Protein AF-A0A2N8M7F8-F1 (afdb_monomer)

Foldseek 3Di:
DDDDDDDDDDDDDDPQPQPDADPVRDGDGPDADQDDPDDPPPDPDDLPPQDPLLVLLLVLQVVCQVPPWDQDPDDPRDDGPFTKDFPVSSLVSSVVSCSDPDPDPVRSVVSNVVSVVRCVVSQQKHDDPRIIGGD

Nearest PDB structures (foldseek):
  2va8-assembly2_B  TM=7.239E-01  e=1.014E+00  Saccharolobus solfataricus
  1t98-assembly1_B  TM=7.364E-01  e=1.224E+00  Escherichia coli
  2va8-assembly1_A  TM=7.806E-01  e=1.014E+00  Saccharolobus solfataricus
  8dk2-assembly1_G  TM=4.750E-01  e=5.420E-01  Pseudomonas aeruginosa PA14
  3euh-assembly1_A  TM=7.053E-01  e=5.505E+00  Escherichia coli K-12

Solvent-accessible surface area (backbone atoms only — not comparable to full-atom values): 8527 Å² total; per-residue (Å²): 134,89,81,88,88,90,86,82,92,75,82,88,76,84,81,76,75,82,61,61,71,47,102,84,74,53,77,56,76,84,82,79,62,79,87,71,90,85,73,83,75,90,62,99,64,74,82,75,77,73,50,73,34,29,49,38,39,50,52,20,40,54,49,42,33,72,78,66,33,42,66,67,78,95,44,100,86,51,70,87,87,48,52,25,32,42,53,67,57,32,50,52,40,18,57,77,69,51,37,31,98,51,90,49,67,67,54,32,51,53,32,48,51,55,17,51,55,52,30,43,77,65,57,45,36,50,52,52,92,65,34,31,33,81,93

Mean predicted aligned error: 13.4 Å

Structure (mmCIF, N/CA/C/O backbone):
data_AF-A0A2N8M7F8-F1
#
_entry.id   AF-A0A2N8M7F8-F1
#
loop_
_atom_site.group_PDB
_atom_site.id
_atom_site.type_symbol
_atom_site.label_atom_id
_atom_site.label_alt_id
_atom_site.label_comp_id
_atom_site.label_asym_id
_atom_site.label_entity_id
_atom_site.label_seq_id
_atom_site.pdbx_PDB_ins_code
_atom_site.Cartn_x
_atom_site.Cartn_y
_atom_site.Cartn_z
_atom_site.occupancy
_atom_site.B_iso_or_equiv
_atom_site.auth_seq_id
_atom_site.auth_comp_id
_atom_site.auth_asym_id
_atom_site.auth_atom_id
_atom_site.pdbx_PDB_model_num
ATOM 1 N N . MET A 1 1 ? 28.131 -30.491 34.662 1.00 38.84 1 MET A N 1
ATOM 2 C CA . MET A 1 1 ? 26.666 -30.445 34.488 1.00 38.84 1 MET A CA 1
ATOM 3 C C . MET A 1 1 ? 26.336 -29.010 34.095 1.00 38.84 1 MET A C 1
ATOM 5 O O . MET A 1 1 ? 26.805 -28.117 34.787 1.00 38.84 1 MET A O 1
ATOM 9 N N . LYS A 1 2 ? 25.719 -28.812 32.921 1.00 41.44 2 LYS A N 1
ATOM 10 C CA . LYS A 1 2 ? 25.164 -27.530 32.429 1.00 41.44 2 LYS A CA 1
ATOM 11 C C . LYS A 1 2 ? 23.958 -27.143 33.335 1.00 41.44 2 LYS A C 1
ATOM 13 O O . LYS A 1 2 ? 23.508 -28.020 34.066 1.00 41.44 2 LYS A O 1
ATOM 18 N N . ASP A 1 3 ? 23.467 -25.910 33.485 1.00 42.78 3 ASP A N 1
ATOM 19 C CA . ASP A 1 3 ? 23.133 -24.834 32.539 1.00 42.78 3 ASP A CA 1
ATOM 20 C C . ASP A 1 3 ? 23.036 -23.471 33.294 1.00 42.78 3 ASP A C 1
ATOM 22 O O . ASP A 1 3 ? 22.735 -23.456 34.488 1.00 42.78 3 ASP A O 1
ATOM 26 N N . GLY A 1 4 ? 23.298 -22.339 32.612 1.00 43.44 4 GLY A N 1
ATOM 27 C CA . GLY A 1 4 ? 22.952 -20.963 33.060 1.00 43.44 4 GLY A CA 1
ATOM 28 C C . GLY A 1 4 ? 21.486 -20.623 32.727 1.00 43.44 4 GLY A C 1
ATOM 29 O O . GLY A 1 4 ? 20.688 -21.556 32.642 1.00 43.44 4 GLY A O 1
ATOM 30 N N . PRO A 1 5 ? 21.090 -19.381 32.368 1.00 61.03 5 PRO A N 1
ATOM 31 C CA . PRO A 1 5 ? 21.651 -18.030 32.580 1.00 61.03 5 PRO A CA 1
ATOM 32 C C . PRO A 1 5 ? 20.558 -17.017 33.045 1.00 61.03 5 PRO A C 1
ATOM 34 O O . PRO A 1 5 ? 19.377 -17.311 32.904 1.00 61.03 5 PRO A O 1
ATOM 37 N N . GLN A 1 6 ? 20.895 -15.802 33.503 1.00 37.75 6 GLN A N 1
ATOM 38 C CA . GLN A 1 6 ? 20.057 -14.607 33.259 1.00 37.75 6 GLN A CA 1
ATOM 39 C C . GLN A 1 6 ? 20.790 -13.344 33.710 1.00 37.75 6 GLN A C 1
ATOM 41 O O . GLN A 1 6 ? 20.760 -13.008 34.885 1.00 37.75 6 GLN A O 1
ATOM 46 N N . ASP A 1 7 ? 21.464 -12.681 32.785 1.00 44.53 7 ASP A N 1
ATOM 47 C CA . ASP A 1 7 ? 21.488 -11.222 32.735 1.00 44.53 7 ASP A CA 1
ATOM 48 C C . ASP A 1 7 ? 22.090 -10.864 31.384 1.00 44.53 7 ASP A C 1
ATOM 50 O O . ASP A 1 7 ? 23.187 -11.324 31.077 1.00 44.53 7 ASP A O 1
ATOM 54 N N . ASP A 1 8 ? 21.323 -10.179 30.546 1.00 36.06 8 ASP A N 1
ATOM 55 C CA . ASP A 1 8 ? 21.895 -9.324 29.512 1.00 36.06 8 ASP A CA 1
ATOM 56 C C . ASP A 1 8 ? 20.760 -8.437 28.976 1.00 36.06 8 ASP A C 1
ATOM 58 O O . ASP A 1 8 ? 19.904 -8.835 28.179 1.00 36.06 8 ASP A O 1
ATOM 62 N N . GLU A 1 9 ? 20.721 -7.224 29.519 1.00 55.53 9 GLU A N 1
ATOM 63 C CA . GLU A 1 9 ? 19.876 -6.101 29.126 1.00 55.53 9 GLU A CA 1
ATOM 64 C C . GLU A 1 9 ? 20.160 -5.652 27.683 1.00 55.53 9 GLU A C 1
ATOM 66 O O . GLU A 1 9 ? 21.139 -4.945 27.471 1.00 55.53 9 GLU A O 1
ATOM 71 N N . PHE A 1 10 ? 19.332 -5.956 26.671 1.00 34.84 10 PHE A N 1
ATOM 72 C CA . PHE A 1 10 ? 19.622 -5.438 25.316 1.00 34.84 10 PHE A CA 1
ATOM 73 C C . PHE A 1 10 ? 18.438 -4.807 24.583 1.00 34.84 10 PHE A C 1
ATOM 75 O O . PHE A 1 10 ? 17.628 -5.448 23.919 1.00 34.84 10 PHE A O 1
ATOM 82 N N . ALA A 1 11 ? 18.397 -3.480 24.742 1.00 35.72 11 ALA A N 1
ATOM 83 C CA . ALA A 1 11 ? 18.514 -2.464 23.694 1.00 35.72 11 ALA A CA 1
ATOM 84 C C . ALA A 1 11 ? 17.925 -2.791 22.306 1.00 35.72 11 ALA A C 1
ATOM 86 O O . ALA A 1 11 ? 18.560 -3.400 21.446 1.00 35.72 11 ALA A O 1
ATOM 87 N N . SER A 1 12 ? 16.746 -2.228 22.043 1.00 34.97 12 SER A N 1
ATOM 88 C CA . SER A 1 12 ? 16.192 -2.020 20.706 1.00 34.97 12 SER A CA 1
ATOM 89 C C . SER A 1 12 ? 17.167 -1.203 19.847 1.00 34.97 12 SER A C 1
ATOM 91 O O . SER A 1 12 ? 17.447 -0.050 20.174 1.00 3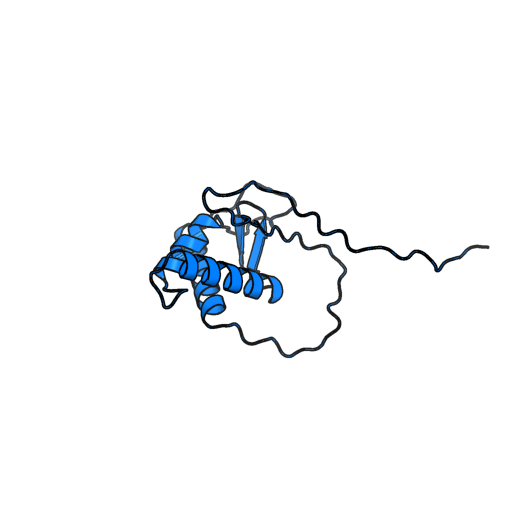4.97 12 SER A O 1
ATOM 93 N N . ARG A 1 13 ? 17.640 -1.732 18.713 1.00 38.06 13 ARG A N 1
ATOM 94 C CA . ARG A 1 13 ? 18.301 -0.912 17.685 1.00 38.06 13 ARG A CA 1
ATOM 95 C C . ARG A 1 13 ? 17.391 -0.804 16.469 1.00 38.06 13 ARG A C 1
ATOM 97 O O . ARG A 1 13 ? 17.342 -1.693 15.628 1.00 38.06 13 ARG A O 1
ATOM 104 N N . LEU A 1 14 ? 16.656 0.306 16.409 1.00 34.28 14 LEU A N 1
ATOM 105 C CA . LEU A 1 14 ? 16.096 0.820 15.162 1.00 34.28 14 LEU A CA 1
ATOM 106 C C . LEU A 1 14 ? 17.285 1.167 14.260 1.00 34.28 14 LEU A C 1
ATOM 108 O O . LEU A 1 14 ? 17.986 2.143 14.529 1.00 34.28 14 LEU A O 1
ATOM 112 N N . GLU A 1 15 ? 17.536 0.390 13.213 1.00 31.94 15 GLU A N 1
AT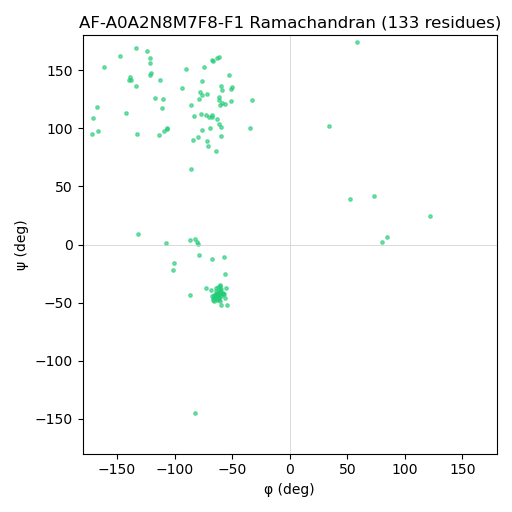OM 113 C CA . GLU A 1 15 ? 18.441 0.841 12.161 1.00 31.94 15 GLU A CA 1
ATOM 114 C C . GLU A 1 15 ? 17.639 1.711 11.195 1.00 31.94 15 GLU A C 1
ATOM 116 O O . GLU A 1 15 ? 16.981 1.247 10.267 1.00 31.94 15 GLU A O 1
ATOM 121 N N . VAL A 1 16 ? 17.618 3.007 11.507 1.00 37.31 16 VAL A N 1
ATOM 122 C CA . VAL A 1 16 ? 17.143 4.042 10.595 1.00 37.31 16 VAL A CA 1
ATOM 123 C C . VAL A 1 16 ? 18.172 4.126 9.473 1.00 37.31 16 VAL A C 1
ATOM 125 O O . VAL A 1 16 ? 19.231 4.720 9.652 1.00 37.31 16 VAL A O 1
ATOM 128 N N . VAL A 1 17 ? 17.887 3.515 8.325 1.00 36.25 17 VAL A N 1
ATOM 129 C CA . VAL A 1 17 ? 18.645 3.807 7.105 1.00 36.25 17 VAL A CA 1
ATOM 130 C C . VAL A 1 17 ? 18.264 5.222 6.676 1.00 36.25 17 VAL A C 1
ATOM 132 O O . VAL A 1 17 ? 17.124 5.488 6.293 1.00 36.25 17 VAL A O 1
ATOM 135 N N . GLU A 1 18 ? 19.208 6.152 6.812 1.00 32.97 18 GLU A N 1
ATOM 136 C CA . GLU A 1 18 ? 19.061 7.547 6.397 1.00 32.97 18 GLU A CA 1
ATOM 137 C C . GLU A 1 18 ? 19.094 7.642 4.864 1.00 32.97 18 GLU A C 1
ATOM 139 O O . GLU A 1 18 ? 20.145 7.808 4.250 1.00 32.97 18 GLU A O 1
ATOM 144 N N . ILE A 1 19 ? 17.925 7.529 4.228 1.00 37.34 19 ILE A N 1
ATOM 145 C CA . ILE A 1 19 ? 17.750 7.727 2.782 1.00 37.34 19 ILE A CA 1
ATOM 146 C C . ILE A 1 19 ? 17.536 9.218 2.507 1.00 37.34 19 ILE A C 1
ATOM 148 O O . ILE A 1 19 ? 16.465 9.633 2.082 1.00 37.34 19 ILE A O 1
ATOM 152 N N . GLY A 1 20 ? 18.565 10.020 2.783 1.00 36.84 20 GLY A N 1
ATOM 153 C CA . GLY A 1 20 ? 18.660 11.413 2.343 1.00 36.84 20 GLY A CA 1
ATOM 154 C C . GLY A 1 20 ? 17.533 12.358 2.785 1.00 36.84 20 GLY A C 1
ATOM 155 O O . GLY A 1 20 ? 16.554 11.996 3.434 1.00 36.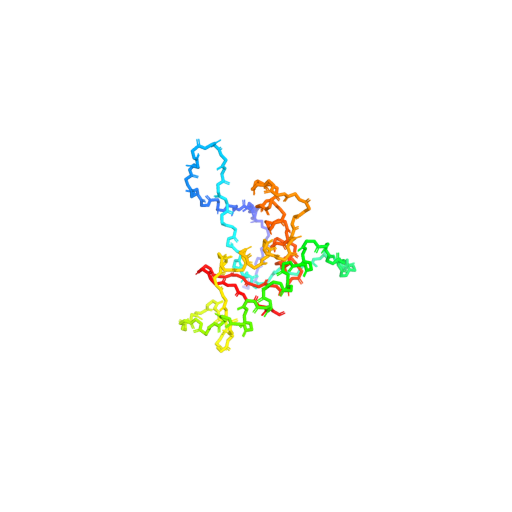84 20 GLY A O 1
ATOM 156 N N . ILE A 1 21 ? 17.729 13.629 2.460 1.00 35.12 21 ILE A N 1
ATOM 157 C CA . ILE A 1 21 ? 16.835 14.735 2.796 1.00 35.12 21 ILE A CA 1
ATOM 158 C C . ILE A 1 21 ? 16.209 15.185 1.473 1.00 35.12 21 ILE A C 1
ATOM 160 O O . ILE A 1 21 ? 16.936 15.435 0.512 1.00 35.12 21 ILE A O 1
ATOM 164 N N . ASP A 1 22 ? 14.879 15.221 1.409 1.00 41.75 22 ASP A N 1
ATOM 165 C CA . ASP A 1 22 ? 14.153 15.890 0.324 1.00 41.75 22 ASP A CA 1
ATOM 166 C C . ASP A 1 22 ? 14.364 17.413 0.410 1.00 41.75 22 ASP A C 1
ATOM 168 O O . ASP A 1 22 ? 14.678 17.933 1.478 1.00 41.75 22 ASP A O 1
ATOM 172 N N . ASP A 1 23 ? 14.166 18.135 -0.692 1.00 37.53 23 ASP A N 1
ATOM 173 C CA . ASP A 1 23 ? 14.400 19.585 -0.844 1.00 37.53 23 ASP A CA 1
ATOM 174 C C . ASP A 1 23 ? 13.613 20.459 0.168 1.00 37.53 23 ASP A C 1
ATOM 176 O O . ASP A 1 23 ? 13.902 21.639 0.341 1.00 37.53 23 ASP A O 1
ATOM 180 N N . ASP A 1 24 ? 12.662 19.863 0.898 1.00 38.50 24 ASP A N 1
ATOM 181 C CA . ASP A 1 24 ? 11.807 20.495 1.911 1.00 38.50 24 ASP A CA 1
ATOM 182 C C . ASP A 1 24 ? 12.158 20.109 3.375 1.00 38.50 24 ASP A C 1
ATOM 184 O O . ASP A 1 24 ? 11.518 20.576 4.314 1.00 38.50 24 ASP A O 1
ATOM 188 N N . GLY A 1 25 ? 13.191 19.286 3.614 1.00 38.59 25 GLY A N 1
ATOM 189 C CA . GLY A 1 25 ? 13.679 18.965 4.969 1.00 38.59 25 GLY A CA 1
ATOM 190 C C . GLY A 1 25 ? 12.948 17.834 5.713 1.00 38.59 25 GLY A C 1
ATOM 191 O O . GLY A 1 25 ? 13.258 17.571 6.878 1.00 38.59 25 GLY A O 1
ATOM 192 N N . ASP A 1 26 ? 12.020 17.128 5.060 1.00 39.28 26 ASP A N 1
ATOM 193 C CA . ASP A 1 26 ? 11.290 15.988 5.629 1.00 39.28 26 ASP A CA 1
ATOM 194 C C . ASP A 1 26 ? 11.968 14.637 5.310 1.00 39.28 26 ASP A C 1
ATOM 196 O O . ASP A 1 26 ? 12.373 14.353 4.181 1.00 39.28 26 ASP A O 1
ATOM 200 N N . LYS A 1 27 ? 12.095 13.770 6.326 1.00 39.88 27 LYS A N 1
ATOM 201 C CA . LYS A 1 27 ? 12.770 12.463 6.212 1.00 39.88 27 LYS A CA 1
ATOM 202 C C . LYS A 1 27 ? 11.914 11.471 5.418 1.00 39.88 27 LYS A C 1
ATOM 204 O O . LYS A 1 27 ? 10.900 10.973 5.923 1.00 39.88 27 LYS A O 1
ATOM 209 N N . ILE A 1 28 ? 12.358 11.101 4.217 1.00 37.41 28 ILE A N 1
ATOM 210 C CA . ILE A 1 28 ? 11.784 9.982 3.461 1.00 37.41 28 ILE A CA 1
ATOM 211 C C . ILE A 1 28 ? 12.104 8.686 4.222 1.00 37.41 28 ILE A C 1
ATOM 213 O O . ILE A 1 28 ? 13.248 8.253 4.298 1.00 37.41 28 ILE A O 1
ATOM 217 N N . THR A 1 29 ? 11.089 8.058 4.817 1.00 40.19 29 THR A N 1
ATOM 218 C CA . THR A 1 29 ? 11.223 6.764 5.505 1.00 40.19 29 THR A CA 1
ATOM 219 C C . THR A 1 29 ? 10.586 5.670 4.651 1.00 40.19 29 THR A C 1
ATOM 221 O O . THR A 1 29 ? 9.366 5.511 4.645 1.00 40.19 29 THR A O 1
ATOM 224 N N . SER A 1 30 ? 11.411 4.923 3.907 1.00 40.00 30 SER A N 1
ATOM 225 C CA . SER A 1 30 ? 11.006 3.635 3.327 1.00 40.00 30 SER A CA 1
ATOM 226 C C . SER A 1 30 ? 11.017 2.605 4.459 1.00 40.00 30 SER A C 1
ATOM 228 O O . SER A 1 30 ? 12.073 2.159 4.902 1.00 40.00 30 SER A O 1
ATOM 230 N N . CYS A 1 31 ? 9.853 2.302 5.035 1.00 38.69 31 CYS A N 1
ATOM 231 C CA . CYS A 1 31 ? 9.748 1.277 6.071 1.00 38.69 31 CYS A CA 1
ATOM 232 C C . CYS A 1 31 ? 9.729 -0.107 5.416 1.00 38.69 31 CYS A C 1
ATOM 234 O O . CYS A 1 31 ? 8.668 -0.619 5.058 1.00 38.69 31 CYS A O 1
ATOM 236 N N . VAL A 1 32 ? 10.907 -0.715 5.280 1.00 37.56 32 VAL A N 1
ATOM 237 C CA . VAL A 1 32 ? 11.049 -2.146 4.993 1.00 37.56 32 VAL A CA 1
ATOM 238 C C . VAL A 1 32 ? 10.788 -2.908 6.284 1.00 37.56 32 VAL A C 1
ATOM 240 O O . VAL A 1 32 ? 11.558 -2.809 7.236 1.00 37.56 32 VAL A O 1
ATOM 243 N N . ILE A 1 33 ? 9.695 -3.662 6.338 1.00 41.81 33 ILE A N 1
ATOM 244 C CA . ILE A 1 33 ? 9.426 -4.574 7.452 1.00 41.81 33 ILE A CA 1
ATOM 245 C C . ILE A 1 33 ? 9.660 -5.987 6.936 1.00 41.81 33 ILE A C 1
ATOM 247 O O . ILE A 1 33 ? 8.816 -6.569 6.258 1.00 41.81 33 ILE A O 1
ATOM 251 N N . VAL A 1 34 ? 10.833 -6.526 7.260 1.00 35.62 34 VAL A N 1
ATOM 252 C CA . VAL A 1 34 ? 11.141 -7.948 7.098 1.00 35.62 34 VAL A CA 1
ATOM 253 C C . VAL A 1 34 ? 10.498 -8.687 8.273 1.00 35.62 34 VAL A C 1
ATOM 255 O O . VAL A 1 34 ? 10.762 -8.319 9.420 1.00 35.62 34 VAL A O 1
ATOM 258 N N . PRO A 1 35 ? 9.650 -9.703 8.051 1.00 32.12 35 PRO A N 1
ATOM 259 C CA . PRO A 1 35 ? 9.131 -10.501 9.151 1.00 32.12 35 PRO A CA 1
ATOM 260 C C . PRO A 1 35 ? 10.278 -11.309 9.777 1.00 32.12 35 PRO A C 1
ATOM 262 O O . PRO A 1 35 ? 10.803 -12.225 9.149 1.00 32.12 35 PRO A O 1
ATOM 265 N N . VAL A 1 36 ? 10.670 -10.974 11.011 1.00 32.06 36 VAL A N 1
ATOM 266 C CA . VAL A 1 36 ? 11.457 -11.875 11.863 1.00 32.06 36 VAL A CA 1
ATOM 267 C C . VAL A 1 36 ? 10.490 -12.797 12.601 1.00 32.06 36 VAL A C 1
ATOM 269 O O . VAL A 1 36 ? 9.575 -12.347 13.296 1.00 32.06 36 VAL A O 1
ATOM 272 N N . ASP A 1 37 ? 10.652 -14.096 12.372 1.00 38.59 37 ASP A N 1
ATOM 273 C CA . ASP A 1 37 ? 9.911 -15.152 13.053 1.00 38.59 37 ASP A CA 1
ATOM 274 C C . ASP A 1 37 ? 10.212 -15.076 14.561 1.00 38.59 37 ASP A C 1
ATOM 276 O O . ASP A 1 37 ? 11.378 -15.063 14.956 1.00 38.59 37 ASP A O 1
ATOM 280 N N . GLY A 1 38 ? 9.173 -14.964 15.398 1.00 39.41 38 GLY A N 1
ATOM 281 C CA . GLY A 1 38 ? 9.328 -15.096 16.854 1.00 39.41 38 GLY A CA 1
ATOM 282 C C . GLY A 1 38 ? 8.892 -13.930 17.750 1.00 39.41 38 GLY A C 1
ATOM 283 O O . GLY A 1 38 ? 9.369 -13.842 18.876 1.00 39.41 38 GLY A O 1
ATOM 284 N N . LEU A 1 39 ? 7.964 -13.064 17.328 1.00 35.78 39 LEU A N 1
ATOM 285 C CA . LEU A 1 39 ? 7.245 -12.178 18.259 1.00 35.78 39 LEU A CA 1
ATOM 286 C C . LEU A 1 39 ? 5.764 -12.561 18.314 1.00 35.78 39 LEU A C 1
ATOM 288 O O . LEU A 1 39 ? 4.941 -12.104 17.516 1.00 35.78 39 LEU A O 1
ATOM 292 N N . GLU A 1 40 ? 5.419 -13.401 19.292 1.00 39.00 40 GLU A N 1
ATOM 293 C CA . GLU A 1 40 ? 4.052 -13.486 19.794 1.00 39.00 40 GLU A CA 1
ATOM 294 C C . GLU A 1 40 ? 3.665 -12.105 20.327 1.00 39.00 40 GLU A C 1
ATOM 296 O O . GLU A 1 40 ? 4.065 -11.686 21.414 1.00 39.00 40 GLU A O 1
ATOM 301 N N . ALA A 1 41 ? 2.893 -11.372 19.524 1.00 42.72 41 ALA A N 1
ATOM 302 C CA . ALA A 1 41 ? 2.219 -10.167 19.960 1.00 42.72 41 ALA A CA 1
ATOM 303 C C . ALA A 1 41 ? 1.273 -10.545 21.109 1.00 42.72 41 ALA A C 1
ATOM 305 O O . ALA A 1 41 ? 0.139 -10.980 20.896 1.00 42.72 41 ALA A O 1
ATOM 306 N N . SER A 1 42 ? 1.763 -10.414 22.341 1.00 46.50 42 SER A N 1
ATOM 307 C CA . SER A 1 42 ? 0.970 -10.589 23.548 1.00 46.50 42 SER A CA 1
ATOM 308 C C . SER A 1 42 ? 0.013 -9.416 23.677 1.00 46.50 42 SER A C 1
ATOM 310 O O . SER A 1 42 ? 0.300 -8.395 24.306 1.00 46.50 42 SER A O 1
ATOM 312 N N . ARG A 1 43 ? -1.125 -9.564 23.001 1.00 40.09 43 ARG A N 1
ATOM 313 C CA . ARG A 1 43 ? -2.387 -8.912 23.314 1.00 40.09 43 ARG A CA 1
ATOM 314 C C . ARG A 1 43 ? -3.483 -9.520 22.438 1.00 40.09 43 ARG A C 1
ATOM 316 O O . ARG A 1 43 ? -3.525 -9.325 21.226 1.00 40.09 43 ARG A O 1
ATOM 323 N N . LYS A 1 44 ? -4.375 -10.304 23.054 1.00 44.75 44 LYS A N 1
ATOM 324 C CA . LYS A 1 44 ? -5.671 -10.671 22.463 1.00 44.75 44 LYS A CA 1
ATOM 325 C C . LYS A 1 44 ? -6.496 -9.391 22.296 1.00 44.75 44 LYS A C 1
ATOM 327 O O . LYS A 1 44 ? -7.368 -9.113 23.111 1.00 44.75 44 LYS A O 1
ATOM 332 N N . ASP A 1 45 ? -6.239 -8.621 21.251 1.00 39.81 45 ASP A N 1
ATOM 333 C CA . ASP A 1 45 ? -7.034 -7.447 20.916 1.00 39.81 45 ASP A CA 1
ATOM 334 C C . ASP A 1 45 ? -7.812 -7.739 19.637 1.00 39.81 45 ASP A C 1
ATOM 336 O O . ASP A 1 45 ? -7.246 -8.057 18.592 1.00 39.81 45 ASP A O 1
ATOM 340 N N . LYS A 1 46 ? -9.145 -7.717 19.763 1.00 42.25 46 LYS A N 1
ATOM 341 C CA . LYS A 1 46 ? -10.137 -7.892 18.691 1.00 42.25 46 LYS A CA 1
ATOM 342 C C . LYS A 1 46 ? -9.596 -7.329 17.381 1.00 42.25 46 LYS A C 1
ATOM 344 O O . LYS A 1 46 ? -9.266 -6.149 17.373 1.00 42.25 46 LYS A O 1
ATOM 349 N N . ALA A 1 47 ? -9.552 -8.141 16.318 1.00 50.84 47 ALA A N 1
ATOM 350 C CA . ALA A 1 47 ? -9.113 -7.743 14.978 1.00 50.84 47 ALA A CA 1
ATOM 351 C C . ALA A 1 47 ? -9.510 -6.288 14.695 1.00 50.84 47 ALA A C 1
ATOM 353 O O . ALA A 1 47 ? -10.688 -5.996 14.457 1.00 50.84 47 ALA A O 1
ATOM 354 N N . ALA A 1 48 ? -8.548 -5.371 14.844 1.00 56.56 48 ALA A N 1
ATOM 355 C CA . ALA A 1 48 ? -8.836 -3.951 14.798 1.00 56.56 48 ALA A CA 1
ATOM 356 C C . ALA A 1 48 ? -9.422 -3.668 13.417 1.00 56.56 48 ALA A C 1
ATOM 358 O O . ALA A 1 48 ? -8.833 -3.998 12.385 1.00 56.56 48 ALA A O 1
ATOM 359 N N . ARG A 1 49 ? -10.651 -3.153 13.393 1.00 75.94 49 ARG A N 1
ATOM 360 C CA . ARG A 1 49 ? -11.384 -2.941 12.148 1.00 75.94 49 ARG A CA 1
ATOM 361 C C . ARG A 1 49 ? -10.560 -1.998 11.274 1.00 75.94 49 ARG A C 1
ATOM 363 O O . ARG A 1 49 ? -10.276 -0.880 11.692 1.00 75.94 49 ARG A O 1
ATOM 370 N N . LEU A 1 50 ? -10.199 -2.452 10.070 1.00 84.38 50 LEU A N 1
ATOM 371 C CA . LEU A 1 50 ? -9.412 -1.654 9.127 1.00 84.38 50 LEU A CA 1
ATOM 372 C C . LEU A 1 50 ? -10.033 -0.263 8.950 1.00 84.38 50 LEU A C 1
ATOM 374 O O . LEU A 1 50 ? -11.255 -0.133 8.780 1.00 84.38 50 LEU A O 1
ATOM 378 N N . THR A 1 51 ? -9.183 0.764 8.968 1.00 89.12 51 THR A N 1
ATOM 379 C CA . THR A 1 51 ? -9.587 2.147 8.691 1.00 89.12 51 THR A CA 1
ATOM 380 C C . THR A 1 51 ? -10.135 2.267 7.267 1.00 89.12 51 THR A C 1
ATOM 382 O O . THR A 1 51 ? -9.885 1.412 6.414 1.00 89.12 51 THR A O 1
ATOM 385 N N . LYS A 1 52 ? -10.885 3.337 6.970 1.00 90.38 52 LYS A N 1
ATOM 386 C CA . LYS A 1 52 ? -11.381 3.582 5.604 1.00 90.38 52 LYS A CA 1
ATOM 387 C C . LYS A 1 52 ? -10.225 3.627 4.593 1.00 90.38 52 LYS A C 1
ATOM 389 O O . LYS A 1 52 ? -10.303 2.954 3.573 1.00 90.38 52 LYS A O 1
ATOM 394 N N . GLY A 1 53 ? -9.145 4.342 4.919 1.00 91.38 53 GLY A N 1
ATOM 395 C CA . GLY A 1 53 ? -7.945 4.419 4.080 1.00 91.38 53 GLY A CA 1
ATOM 396 C C . GLY A 1 53 ? -7.268 3.061 3.880 1.00 91.38 53 GLY A C 1
ATOM 397 O O . GLY A 1 53 ? -6.935 2.717 2.754 1.00 91.38 53 GLY A O 1
ATOM 398 N N . ALA A 1 54 ? -7.153 2.241 4.933 1.00 91.50 54 ALA A N 1
ATOM 399 C CA . ALA A 1 54 ? -6.592 0.889 4.828 1.00 91.50 54 ALA A CA 1
ATOM 400 C C . ALA A 1 54 ? -7.438 -0.036 3.942 1.00 91.50 54 ALA A C 1
ATOM 402 O O . ALA A 1 54 ? -6.894 -0.825 3.178 1.00 91.50 54 ALA A O 1
ATOM 403 N N . LYS A 1 55 ? -8.770 0.076 3.994 1.00 94.31 55 LYS A N 1
ATOM 404 C CA . LYS A 1 55 ? -9.654 -0.681 3.095 1.00 94.31 55 LYS A CA 1
ATOM 405 C C . LYS A 1 55 ? -9.476 -0.276 1.634 1.00 94.31 55 LYS A C 1
ATOM 407 O O . LYS A 1 55 ? -9.413 -1.155 0.785 1.00 94.31 55 LYS A O 1
ATOM 412 N N . ILE A 1 56 ? -9.380 1.028 1.365 1.00 94.81 56 ILE A N 1
ATOM 413 C CA . ILE A 1 56 ? -9.138 1.553 0.013 1.00 94.81 56 ILE A CA 1
ATOM 414 C C . ILE A 1 56 ? -7.773 1.082 -0.490 1.00 94.81 56 ILE A C 1
ATOM 416 O O . ILE A 1 56 ? -7.682 0.539 -1.581 1.00 94.81 56 ILE A O 1
ATOM 420 N N . ALA A 1 57 ? -6.724 1.203 0.326 1.00 94.69 57 ALA A N 1
ATOM 421 C CA . ALA A 1 57 ? -5.396 0.720 -0.034 1.00 94.69 57 ALA A CA 1
ATOM 422 C C . ALA A 1 57 ? -5.392 -0.788 -0.331 1.00 94.69 57 ALA A C 1
ATOM 424 O O . ALA A 1 57 ? -4.785 -1.214 -1.306 1.00 94.69 57 ALA A O 1
ATOM 425 N N . LEU A 1 58 ? -6.091 -1.603 0.463 1.00 94.62 58 LEU A N 1
ATOM 426 C CA . LEU A 1 58 ? -6.165 -3.043 0.217 1.00 94.62 58 LEU A CA 1
ATOM 427 C C . LEU A 1 58 ? -6.875 -3.365 -1.104 1.00 94.62 58 LEU A C 1
ATOM 429 O O . LEU A 1 58 ? -6.375 -4.188 -1.866 1.00 94.62 58 LEU A O 1
ATOM 433 N N . ALA A 1 59 ? -8.000 -2.702 -1.386 1.00 96.25 59 ALA A N 1
ATOM 434 C CA . ALA A 1 59 ? -8.720 -2.859 -2.648 1.00 96.25 59 ALA A CA 1
ATOM 435 C C . ALA A 1 59 ? -7.859 -2.420 -3.846 1.00 96.25 59 ALA A C 1
ATOM 437 O O . ALA A 1 59 ? -7.769 -3.139 -4.837 1.00 96.25 59 ALA A O 1
ATOM 438 N N . ALA A 1 60 ? -7.151 -1.296 -3.714 1.00 96.31 60 ALA A N 1
ATOM 439 C CA . ALA A 1 60 ? -6.198 -0.807 -4.704 1.00 96.31 60 ALA A CA 1
ATOM 440 C C . ALA A 1 60 ? -5.058 -1.793 -4.977 1.00 96.31 60 ALA A C 1
ATOM 442 O O . ALA A 1 60 ? -4.651 -1.949 -6.124 1.00 96.31 60 ALA A O 1
ATOM 443 N N . LEU A 1 61 ? -4.556 -2.491 -3.952 1.00 94.94 61 LEU A N 1
ATOM 444 C CA . LEU A 1 61 ? -3.532 -3.519 -4.146 1.00 94.94 61 LEU A CA 1
ATOM 445 C C . LEU A 1 61 ? -4.078 -4.709 -4.937 1.00 94.94 61 LEU A C 1
ATOM 447 O O . LEU A 1 61 ? -3.432 -5.181 -5.867 1.00 94.94 61 LEU A O 1
ATOM 451 N N . GLN A 1 62 ? -5.268 -5.184 -4.566 1.00 95.69 62 GLN A N 1
ATOM 452 C CA . GLN A 1 62 ? -5.913 -6.323 -5.218 1.00 95.69 62 GLN A CA 1
ATOM 453 C C . GLN A 1 62 ? -6.196 -6.035 -6.694 1.00 95.69 62 GLN A C 1
ATOM 455 O O . GLN A 1 62 ? -5.953 -6.892 -7.541 1.00 95.69 62 GLN A O 1
ATOM 460 N N . GLU A 1 63 ? -6.660 -4.825 -7.001 1.00 95.75 63 GLU A N 1
ATOM 461 C CA . GLU A 1 63 ? -6.878 -4.368 -8.372 1.00 95.75 63 GLU A CA 1
ATOM 462 C C . GLU A 1 63 ? -5.556 -4.262 -9.141 1.00 95.75 63 GLU A C 1
ATOM 464 O O . GLU A 1 63 ? -5.420 -4.860 -10.206 1.00 95.75 63 GLU A O 1
ATOM 469 N N . ALA A 1 64 ? -4.537 -3.618 -8.561 1.00 94.56 64 ALA A N 1
ATOM 470 C CA . ALA A 1 64 ? -3.222 -3.497 -9.185 1.00 94.56 64 ALA A CA 1
ATOM 471 C C . ALA A 1 64 ? -2.592 -4.868 -9.493 1.00 94.56 64 ALA A C 1
ATOM 473 O O . ALA A 1 64 ? -2.017 -5.056 -10.564 1.00 94.56 64 ALA A O 1
ATOM 474 N N . ILE A 1 65 ? -2.710 -5.839 -8.581 1.00 94.38 65 ILE A N 1
ATOM 475 C CA . ILE A 1 65 ? -2.241 -7.216 -8.797 1.00 94.38 65 ILE A CA 1
ATOM 476 C C . ILE A 1 65 ? -3.078 -7.931 -9.861 1.00 94.38 65 ILE A C 1
ATOM 478 O O . ILE A 1 65 ? -2.531 -8.691 -10.662 1.00 94.38 65 ILE A O 1
ATOM 482 N N . GLY A 1 66 ? -4.392 -7.706 -9.876 1.00 93.50 66 GLY A N 1
ATOM 483 C CA . GLY A 1 66 ? -5.295 -8.276 -10.872 1.00 93.50 66 GLY A CA 1
ATOM 484 C C . GLY A 1 66 ? -4.976 -7.810 -12.292 1.00 93.50 66 GLY A C 1
ATOM 485 O O . GLY A 1 66 ? -4.943 -8.634 -13.203 1.00 93.50 66 GLY A O 1
ATOM 486 N N . GLU A 1 67 ? -4.702 -6.518 -12.470 1.00 93.44 67 GLU A N 1
ATOM 487 C CA . GLU A 1 67 ? -4.456 -5.917 -13.786 1.00 93.44 67 GLU A CA 1
ATOM 488 C C . GLU A 1 67 ? -2.999 -6.014 -14.244 1.00 93.44 67 GLU A C 1
ATOM 490 O O . GLU A 1 67 ? -2.722 -6.291 -15.408 1.00 93.44 67 GLU A O 1
ATOM 495 N N . CYS A 1 68 ? -2.059 -5.754 -13.336 1.00 90.25 68 CYS A N 1
ATOM 496 C CA . CYS A 1 68 ? -0.652 -5.509 -13.652 1.00 90.25 68 CYS A CA 1
ATOM 497 C C . CYS A 1 68 ? 0.316 -6.329 -12.784 1.00 90.25 68 CYS A C 1
ATOM 499 O O . CYS A 1 68 ? 1.519 -6.046 -12.790 1.00 90.25 68 CYS A O 1
ATOM 501 N N . GLY A 1 69 ? -0.196 -7.278 -11.996 1.00 88.94 69 GLY A N 1
ATOM 502 C CA . GLY A 1 69 ? 0.604 -8.109 -11.105 1.00 88.94 69 GLY A CA 1
ATOM 503 C C . GLY A 1 69 ? 1.436 -9.123 -11.871 1.00 88.94 69 GLY A C 1
ATOM 504 O O . GLY A 1 69 ? 0.908 -9.885 -12.682 1.00 88.94 69 GLY A O 1
ATOM 505 N N . ASP A 1 70 ? 2.724 -9.162 -11.553 1.00 87.88 70 ASP A N 1
ATOM 506 C CA . ASP A 1 70 ? 3.688 -10.080 -12.148 1.00 87.88 70 ASP A CA 1
ATOM 507 C C . ASP A 1 70 ? 4.328 -10.945 -11.059 1.00 87.88 70 ASP A C 1
ATOM 509 O O . ASP A 1 70 ? 4.315 -10.578 -9.881 1.00 87.88 70 ASP A O 1
ATOM 513 N N . ILE A 1 71 ? 4.843 -12.118 -11.428 1.00 87.75 71 ILE A N 1
ATOM 514 C CA . ILE A 1 71 ? 5.576 -12.960 -10.482 1.00 87.75 71 ILE A CA 1
ATOM 515 C C . ILE A 1 71 ? 7.010 -12.427 -10.459 1.00 87.75 71 ILE A C 1
ATOM 517 O O . ILE A 1 71 ? 7.722 -12.586 -11.451 1.00 87.75 71 ILE A O 1
ATOM 521 N N . PRO A 1 72 ? 7.458 -11.800 -9.357 1.00 83.25 72 PRO A N 1
ATOM 522 C CA . PRO A 1 72 ? 8.799 -11.245 -9.303 1.00 83.25 72 PRO A CA 1
ATOM 523 C C . PRO A 1 72 ? 9.852 -12.355 -9.443 1.00 83.25 72 PRO A C 1
ATOM 525 O O . PRO A 1 72 ? 9.559 -13.534 -9.203 1.00 83.25 72 PRO A O 1
ATOM 528 N N . PRO A 1 73 ? 11.100 -11.999 -9.805 1.00 79.88 73 PRO A N 1
ATOM 529 C CA . PRO A 1 73 ? 12.192 -12.962 -9.848 1.00 79.88 73 PRO A CA 1
ATOM 530 C C . PRO A 1 73 ? 12.308 -13.707 -8.517 1.00 79.88 73 PRO A C 1
ATOM 532 O O . PRO A 1 73 ? 12.056 -13.140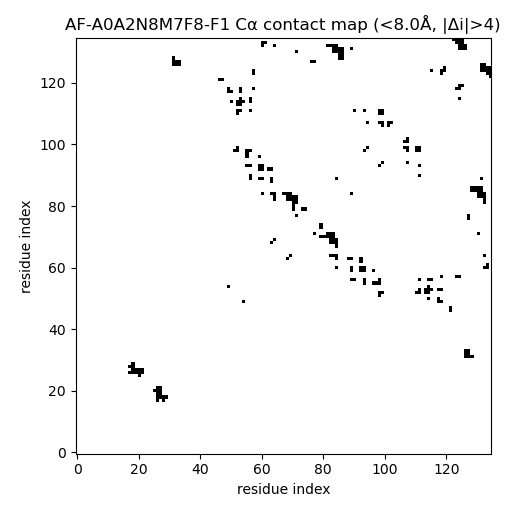 -7.450 1.00 79.88 73 PRO A O 1
ATOM 535 N N . ALA A 1 74 ? 12.700 -14.980 -8.594 1.00 77.19 74 ALA A N 1
ATOM 536 C CA . ALA A 1 74 ? 12.846 -15.830 -7.422 1.00 77.19 74 ALA A CA 1
ATOM 537 C C . ALA A 1 74 ? 13.705 -15.132 -6.356 1.00 77.19 74 ALA A C 1
ATOM 539 O O . ALA A 1 74 ? 14.840 -14.728 -6.610 1.00 77.19 74 ALA A O 1
ATOM 540 N N . SER A 1 75 ? 13.136 -14.983 -5.166 1.00 77.44 75 SER A N 1
ATOM 541 C CA . SER A 1 75 ? 13.749 -14.320 -4.023 1.00 77.44 75 SER A CA 1
ATOM 542 C C . SER A 1 75 ? 13.428 -15.127 -2.777 1.00 77.44 75 SER A C 1
ATOM 544 O O . SER A 1 75 ? 12.321 -15.640 -2.642 1.00 77.44 75 SER A O 1
ATOM 546 N N . ASN A 1 76 ? 14.363 -15.199 -1.831 1.00 80.12 76 ASN A N 1
ATOM 547 C CA . ASN A 1 76 ? 14.105 -15.833 -0.535 1.00 80.12 76 ASN A CA 1
ATOM 548 C C . ASN A 1 76 ? 13.086 -15.052 0.315 1.00 80.12 76 ASN A C 1
ATOM 550 O O . ASN A 1 76 ? 12.608 -15.563 1.322 1.00 80.12 76 ASN A O 1
ATOM 554 N N . HIS A 1 77 ? 12.764 -13.817 -0.079 1.00 78.25 77 HIS A N 1
ATOM 555 C CA . HIS A 1 77 ? 11.887 -12.918 0.670 1.00 78.25 77 HIS A CA 1
ATOM 556 C C . HIS A 1 77 ? 10.457 -12.858 0.129 1.00 78.25 77 HIS A C 1
ATOM 558 O O . HIS A 1 77 ? 9.566 -12.369 0.822 1.00 78.25 77 HIS A O 1
ATOM 564 N N . ILE A 1 78 ? 10.229 -13.340 -1.096 1.00 82.56 78 ILE A N 1
ATOM 565 C CA . ILE A 1 78 ? 8.914 -13.329 -1.738 1.00 82.56 78 ILE A CA 1
ATOM 566 C C . ILE A 1 78 ? 8.498 -14.779 -1.981 1.00 82.56 78 ILE A C 1
ATOM 568 O O . ILE A 1 78 ? 9.255 -15.521 -2.610 1.00 82.56 78 ILE A O 1
ATOM 572 N N . PRO A 1 79 ? 7.316 -15.211 -1.513 1.00 80.56 79 PRO A N 1
ATOM 573 C CA . PRO A 1 79 ? 6.873 -16.577 -1.735 1.00 80.56 79 PRO A CA 1
ATOM 574 C C . PRO A 1 79 ? 6.770 -16.885 -3.233 1.00 80.56 79 PRO A C 1
ATOM 576 O O . PRO A 1 79 ? 6.255 -16.086 -4.020 1.00 80.56 79 PRO A O 1
ATOM 579 N N . ALA A 1 80 ? 7.248 -18.064 -3.629 1.00 81.81 80 ALA A N 1
ATOM 580 C CA . ALA A 1 80 ? 7.237 -18.479 -5.024 1.00 81.81 80 ALA A CA 1
ATOM 581 C C . ALA A 1 80 ? 5.806 -18.509 -5.590 1.00 81.81 80 ALA A C 1
ATOM 583 O O . ALA A 1 80 ? 4.890 -19.056 -4.977 1.00 81.81 80 ALA A O 1
ATOM 584 N N . GLY A 1 81 ? 5.624 -17.935 -6.783 1.00 84.19 81 GLY A N 1
ATOM 585 C CA . GLY A 1 81 ? 4.342 -17.930 -7.494 1.00 84.19 81 GLY A CA 1
ATOM 586 C C . GLY A 1 81 ? 3.331 -16.881 -7.020 1.00 84.19 81 GLY A C 1
ATOM 587 O O . GLY A 1 81 ? 2.229 -16.828 -7.566 1.00 84.19 81 GLY A O 1
ATOM 588 N N . VAL A 1 82 ? 3.677 -16.031 -6.047 1.00 87.44 82 VAL A N 1
ATOM 589 C CA . VAL A 1 82 ? 2.824 -14.903 -5.652 1.00 87.44 82 VAL A CA 1
ATOM 590 C C . VAL A 1 82 ? 2.966 -13.771 -6.663 1.00 87.44 82 VAL A C 1
ATOM 592 O O . VAL A 1 82 ? 4.074 -13.367 -7.009 1.00 87.44 82 VAL A O 1
ATOM 595 N N . LYS A 1 83 ? 1.830 -13.247 -7.129 1.00 90.94 83 LYS A N 1
ATOM 596 C CA . LYS A 1 83 ? 1.810 -12.033 -7.945 1.00 90.94 83 LYS A CA 1
ATOM 597 C C . LYS A 1 83 ? 2.028 -10.817 -7.059 1.00 90.94 83 LYS A C 1
ATOM 599 O O . LYS A 1 83 ? 1.305 -10.614 -6.083 1.00 90.94 83 LYS A O 1
ATOM 604 N N . CYS A 1 84 ? 2.979 -9.99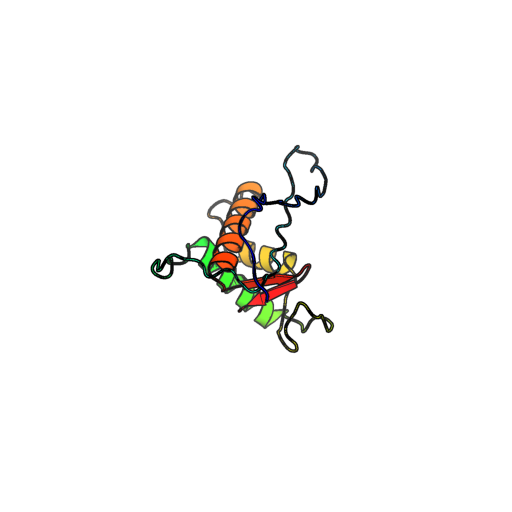0 -7.451 1.00 90.12 84 CYS A N 1
ATOM 605 C CA . CYS A 1 84 ? 3.316 -8.755 -6.774 1.00 90.12 84 CYS A CA 1
ATOM 606 C C . CYS A 1 84 ? 3.157 -7.572 -7.729 1.00 90.12 84 CYS A C 1
ATOM 608 O O . CYS A 1 84 ? 3.199 -7.706 -8.952 1.00 90.12 84 CYS A O 1
ATOM 610 N N . VAL A 1 85 ? 3.033 -6.384 -7.154 1.00 92.88 85 VAL A N 1
ATOM 611 C CA . VAL A 1 85 ? 3.206 -5.114 -7.870 1.00 92.88 85 VAL A CA 1
ATOM 612 C C . VAL A 1 85 ? 4.266 -4.285 -7.167 1.00 92.88 85 VAL A C 1
ATOM 614 O O . VAL A 1 85 ? 4.652 -4.597 -6.044 1.00 92.88 85 VAL A O 1
ATOM 617 N N . THR A 1 86 ? 4.761 -3.230 -7.807 1.00 91.00 86 THR A N 1
ATOM 618 C CA . THR A 1 86 ? 5.652 -2.288 -7.126 1.00 91.00 86 THR A CA 1
ATOM 619 C C . THR A 1 86 ? 4.868 -1.392 -6.169 1.00 91.00 86 THR A C 1
ATOM 621 O O . THR A 1 86 ? 3.693 -1.090 -6.404 1.00 91.00 86 THR A O 1
ATOM 624 N N . GLN A 1 87 ? 5.525 -0.912 -5.111 1.00 88.69 87 GLN A N 1
ATOM 625 C CA . GLN A 1 87 ? 4.924 0.053 -4.180 1.00 88.69 87 GLN A CA 1
ATOM 626 C C . GLN A 1 87 ? 4.412 1.313 -4.892 1.00 88.69 87 GLN A C 1
ATOM 628 O O . GLN A 1 87 ? 3.351 1.835 -4.553 1.00 88.69 87 GLN A O 1
ATOM 633 N N . GLU A 1 88 ? 5.131 1.785 -5.911 1.00 89.31 88 GLU A N 1
ATOM 634 C CA . GLU A 1 88 ? 4.729 2.957 -6.690 1.00 89.31 88 GLU A CA 1
ATOM 635 C C . GLU A 1 88 ? 3.419 2.737 -7.446 1.00 89.31 88 GLU A C 1
ATOM 637 O O . GLU A 1 88 ? 2.536 3.593 -7.391 1.00 89.31 88 GLU A O 1
ATOM 642 N N . ARG A 1 89 ? 3.264 1.575 -8.098 1.00 92.06 89 ARG A N 1
ATOM 643 C CA . ARG A 1 89 ? 2.016 1.213 -8.781 1.00 92.06 89 ARG A CA 1
ATOM 644 C C . ARG A 1 89 ? 0.873 1.126 -7.786 1.00 92.06 89 ARG A C 1
ATOM 646 O O . ARG A 1 89 ? -0.174 1.720 -8.003 1.00 92.06 89 ARG A O 1
ATOM 653 N N . TRP A 1 90 ? 1.088 0.451 -6.662 1.00 94.38 90 TRP A N 1
ATOM 654 C CA . TRP A 1 90 ? 0.065 0.359 -5.629 1.00 94.38 90 TRP A CA 1
ATOM 655 C C . TRP A 1 90 ? -0.382 1.741 -5.117 1.00 94.38 90 TRP A C 1
ATOM 657 O O . TRP A 1 90 ? -1.580 1.997 -4.979 1.00 94.38 90 TRP A O 1
ATOM 667 N N . ARG A 1 91 ? 0.565 2.659 -4.898 1.00 92.38 91 ARG A N 1
ATOM 668 C CA . ARG A 1 91 ? 0.281 4.038 -4.483 1.00 92.38 91 ARG A CA 1
ATOM 669 C C . ARG A 1 91 ? -0.552 4.800 -5.514 1.00 92.38 91 ARG A C 1
ATOM 671 O O . ARG A 1 91 ? -1.499 5.482 -5.132 1.00 92.38 91 ARG A O 1
ATOM 678 N N . ASP A 1 92 ? -0.227 4.672 -6.797 1.00 92.69 92 ASP A N 1
ATOM 679 C CA . ASP A 1 92 ? -0.981 5.300 -7.886 1.00 92.69 92 ASP A CA 1
ATOM 680 C C . ASP A 1 92 ? -2.437 4.800 -7.933 1.00 92.69 92 ASP A C 1
ATOM 682 O O . ASP A 1 92 ? -3.368 5.610 -7.933 1.00 92.69 92 ASP A O 1
ATOM 686 N N . TYR A 1 93 ? -2.654 3.485 -7.820 1.00 95.19 93 TYR A N 1
ATOM 687 C CA . TYR A 1 93 ? -3.999 2.909 -7.696 1.00 95.19 93 TYR A CA 1
ATOM 688 C C . TYR A 1 93 ? -4.735 3.436 -6.458 1.00 95.19 93 TYR A C 1
ATOM 690 O O . TYR A 1 93 ? -5.893 3.846 -6.543 1.00 95.19 93 TYR A O 1
ATOM 698 N N . ALA A 1 94 ? -4.067 3.505 -5.305 1.00 93.81 94 ALA A N 1
ATOM 699 C CA . ALA A 1 94 ? -4.673 4.018 -4.079 1.00 93.81 94 ALA A CA 1
ATOM 700 C C . ALA A 1 94 ? -5.092 5.496 -4.202 1.00 93.81 94 ALA A C 1
ATOM 702 O O . ALA A 1 94 ? -6.136 5.895 -3.678 1.00 93.81 94 ALA A O 1
ATOM 703 N N . TYR A 1 95 ? -4.309 6.316 -4.908 1.00 93.25 95 TYR A N 1
ATOM 704 C CA . TYR A 1 95 ? -4.654 7.712 -5.186 1.00 93.25 95 TYR A CA 1
ATOM 705 C C . TYR A 1 95 ? -5.852 7.827 -6.125 1.00 93.25 95 TYR A C 1
ATOM 707 O O . TYR A 1 95 ? -6.773 8.588 -5.823 1.00 93.25 95 TYR A O 1
ATOM 715 N N . ARG A 1 96 ? -5.891 7.027 -7.198 1.00 92.75 96 ARG A N 1
ATOM 716 C CA . ARG A 1 96 ? -7.035 6.957 -8.124 1.00 92.75 96 ARG A CA 1
ATOM 717 C C . ARG A 1 96 ? -8.321 6.521 -7.425 1.00 92.75 96 ARG A C 1
ATOM 719 O O . ARG A 1 96 ? -9.387 7.045 -7.729 1.00 92.75 96 ARG A O 1
ATOM 726 N N . GLN A 1 97 ? -8.218 5.628 -6.442 1.00 93.69 97 GLN A N 1
ATOM 727 C CA . GLN A 1 97 ? -9.353 5.168 -5.635 1.00 93.69 97 GLN A CA 1
ATOM 728 C C . GLN A 1 97 ? -9.728 6.110 -4.473 1.00 93.69 97 GLN A C 1
ATOM 730 O O . GLN A 1 97 ? -10.615 5.795 -3.677 1.00 93.69 97 GLN A O 1
ATOM 735 N N . GLY A 1 98 ? -9.085 7.275 -4.348 1.00 93.25 98 GLY A N 1
ATOM 736 C CA . GLY A 1 98 ? -9.480 8.294 -3.373 1.00 93.25 98 GLY A CA 1
ATOM 737 C C . GLY A 1 98 ? -9.124 7.945 -1.927 1.00 93.25 98 GLY A C 1
ATOM 738 O O . GLY A 1 98 ? -9.914 8.180 -1.011 1.00 93.25 98 GLY A O 1
ATOM 739 N N . ILE A 1 99 ? -7.925 7.397 -1.691 1.00 91.00 99 ILE A N 1
ATOM 740 C CA . ILE A 1 99 ? -7.427 7.087 -0.337 1.00 91.00 99 ILE A CA 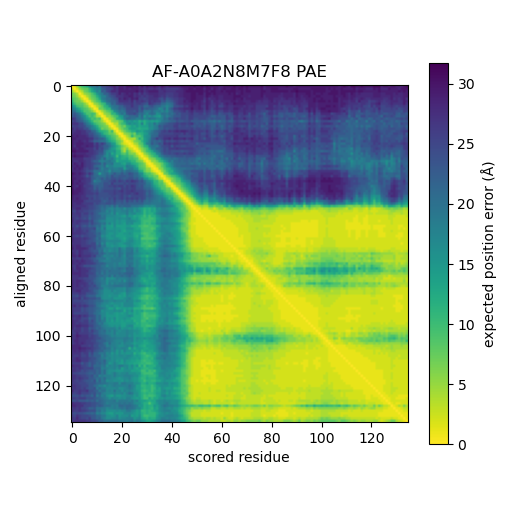1
ATOM 741 C C . ILE A 1 99 ? -7.404 8.298 0.612 1.00 91.00 99 ILE A C 1
ATOM 743 O O . ILE A 1 99 ? -7.501 8.139 1.831 1.00 91.00 99 ILE A O 1
ATOM 747 N N . SER A 1 100 ? -7.304 9.505 0.053 1.00 90.38 100 SER A N 1
ATOM 748 C CA . SER A 1 100 ? -7.395 10.781 0.760 1.00 90.38 100 SER A CA 1
ATOM 749 C C . SER A 1 100 ? -8.660 11.523 0.343 1.00 90.38 100 SER A C 1
ATOM 751 O O . SER A 1 100 ? -9.014 11.540 -0.832 1.00 90.38 100 SER A O 1
ATOM 753 N N . GLY A 1 101 ? -9.309 12.180 1.307 1.00 84.56 101 GLY A N 1
ATOM 754 C CA . GLY A 1 101 ? -10.421 13.103 1.047 1.00 84.56 101 GLY A CA 1
ATOM 755 C C . GLY A 1 101 ? -9.984 14.499 0.585 1.00 84.56 101 GLY A C 1
ATOM 756 O O . GLY A 1 101 ? -10.838 15.354 0.389 1.00 84.56 101 GLY A O 1
ATOM 757 N N . SER A 1 102 ? -8.677 14.738 0.455 1.00 84.94 102 SER A N 1
ATOM 758 C CA . SER A 1 102 ? -8.078 15.973 -0.061 1.00 84.94 102 SER A CA 1
ATOM 759 C C . SER A 1 102 ? -7.201 15.666 -1.275 1.00 84.94 102 SER A C 1
ATOM 761 O O . SER A 1 102 ? -6.537 14.623 -1.309 1.00 84.94 102 SER A O 1
ATOM 763 N N . ASP A 1 103 ? -7.171 16.595 -2.232 1.00 83.56 103 ASP A N 1
ATOM 764 C CA . ASP A 1 103 ? -6.289 16.562 -3.405 1.00 83.56 103 ASP A CA 1
ATOM 765 C C . ASP A 1 103 ? -4.852 17.003 -3.098 1.00 83.56 103 ASP A C 1
ATOM 767 O O . ASP A 1 103 ? -3.957 16.822 -3.924 1.00 83.56 103 ASP A O 1
ATOM 771 N N . GLU A 1 104 ? -4.614 17.532 -1.895 1.00 89.38 104 GLU A N 1
ATOM 772 C CA . GLU A 1 104 ? -3.293 17.974 -1.470 1.00 89.38 104 GLU A CA 1
ATOM 773 C C . GLU A 1 104 ? -2.288 16.802 -1.464 1.00 89.38 104 GLU A C 1
ATOM 775 O O . GLU A 1 104 ? -2.540 15.765 -0.831 1.00 89.38 104 GLU A O 1
ATOM 780 N N . PRO A 1 105 ? -1.127 16.940 -2.134 1.00 84.19 105 PRO A N 1
ATOM 781 C CA . PRO A 1 105 ? -0.178 15.841 -2.320 1.00 84.19 105 PRO A CA 1
ATOM 782 C C . PRO A 1 105 ? 0.357 15.285 -0.995 1.00 84.19 105 PRO A C 1
ATOM 784 O O . PRO A 1 105 ? 0.448 14.066 -0.832 1.00 84.19 105 PRO A O 1
ATOM 787 N N . ARG A 1 106 ? 0.628 16.154 -0.012 1.00 84.38 106 ARG A N 1
ATOM 788 C CA . ARG A 1 106 ? 1.070 15.745 1.331 1.00 84.38 106 ARG A CA 1
ATOM 789 C C . ARG A 1 106 ? -0.005 14.940 2.064 1.00 84.38 106 ARG A C 1
ATOM 791 O O . ARG A 1 106 ? 0.291 13.898 2.649 1.00 84.38 106 ARG A O 1
ATOM 798 N N . ALA A 1 107 ? -1.268 15.364 1.979 1.00 86.31 107 ALA A N 1
ATOM 799 C CA . ALA A 1 107 ? -2.386 14.643 2.585 1.00 86.31 107 ALA A CA 1
ATOM 800 C C . ALA A 1 107 ? -2.574 13.246 1.965 1.00 86.31 107 ALA A C 1
ATOM 802 O O . ALA A 1 107 ? -2.772 12.269 2.691 1.00 86.31 107 ALA A O 1
ATOM 803 N N . ARG A 1 108 ? -2.444 13.131 0.635 1.00 89.56 108 ARG A N 1
ATOM 804 C CA . ARG A 1 108 ? -2.463 11.851 -0.096 1.00 89.56 108 ARG A CA 1
ATOM 805 C C . ARG A 1 108 ? -1.344 10.913 0.346 1.00 89.56 108 ARG A C 1
ATOM 807 O O . ARG A 1 108 ? -1.617 9.757 0.677 1.00 89.56 108 ARG A O 1
ATOM 814 N N . GLN A 1 109 ? -0.116 11.421 0.422 1.00 86.31 109 GLN A N 1
ATOM 815 C CA . GLN A 1 109 ? 1.047 10.652 0.860 1.00 86.31 109 GLN A CA 1
ATOM 816 C C . GLN A 1 109 ? 0.885 10.148 2.298 1.00 86.31 109 GLN A C 1
ATOM 818 O O . GLN A 1 109 ? 1.079 8.961 2.564 1.00 86.31 109 GLN A O 1
ATOM 823 N N . LEU A 1 110 ? 0.457 11.018 3.216 1.00 87.06 110 LEU A N 1
ATOM 824 C CA . LEU A 1 110 ? 0.222 10.653 4.611 1.00 87.06 110 LEU A CA 1
ATOM 825 C C . LEU A 1 110 ? -0.907 9.622 4.758 1.00 87.06 110 LEU A C 1
ATOM 827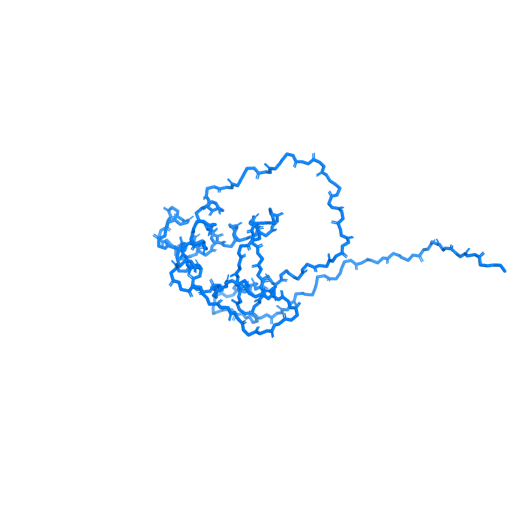 O O . LEU A 1 110 ? -0.792 8.689 5.556 1.00 87.06 110 LEU A O 1
ATOM 831 N N . ALA A 1 111 ? -1.992 9.762 3.989 1.00 88.69 111 ALA A N 1
ATOM 832 C CA . ALA A 1 111 ? -3.097 8.806 3.989 1.00 88.69 111 ALA A CA 1
ATOM 833 C C . ALA A 1 111 ? -2.644 7.415 3.523 1.00 88.69 111 ALA A C 1
ATOM 835 O O . ALA A 1 111 ? -2.974 6.417 4.169 1.00 88.69 111 ALA A O 1
ATOM 836 N N . PHE A 1 112 ? -1.849 7.350 2.450 1.00 91.06 112 PHE A N 1
ATOM 837 C CA . PHE A 1 112 ? -1.283 6.097 1.958 1.00 91.06 112 PHE A CA 1
ATOM 838 C C . PHE A 1 112 ? -0.313 5.468 2.958 1.00 91.06 112 PHE A C 1
ATOM 840 O O . PHE A 1 112 ? -0.456 4.289 3.272 1.00 91.06 112 PHE A O 1
ATOM 847 N N . ARG A 1 113 ? 0.604 6.255 3.533 1.00 88.25 113 ARG A N 1
ATOM 848 C CA . ARG A 1 113 ? 1.546 5.780 4.557 1.00 88.25 113 ARG A CA 1
ATOM 849 C C . ARG A 1 113 ? 0.818 5.124 5.736 1.00 88.25 113 ARG A C 1
ATOM 851 O O . ARG A 1 113 ? 1.080 3.968 6.052 1.00 88.25 113 ARG A O 1
ATOM 858 N N . ARG A 1 114 ? -0.172 5.813 6.316 1.00 88.06 114 ARG A N 1
ATOM 859 C CA . ARG A 1 114 ? -0.973 5.283 7.437 1.00 88.06 114 ARG A CA 1
ATOM 860 C C . ARG A 1 114 ? -1.717 4.002 7.067 1.00 88.06 114 ARG A C 1
ATOM 862 O O . ARG A 1 114 ? -1.834 3.086 7.884 1.00 88.06 114 ARG A O 1
ATOM 869 N N . ALA A 1 115 ? -2.263 3.945 5.854 1.00 90.19 115 ALA A N 1
ATOM 870 C CA . ALA A 1 115 ? -2.956 2.768 5.353 1.00 90.19 115 ALA A CA 1
ATOM 871 C C . ALA A 1 115 ? -2.002 1.578 5.185 1.00 90.19 115 ALA A C 1
ATOM 873 O O . ALA A 1 115 ? -2.342 0.478 5.614 1.00 90.19 115 ALA A O 1
ATOM 874 N N . HIS A 1 116 ? -0.808 1.809 4.635 1.00 88.50 116 HIS A N 1
ATOM 875 C CA . HIS A 1 116 ? 0.232 0.797 4.487 1.00 88.50 116 HIS A CA 1
ATOM 876 C C . HIS A 1 116 ? 0.649 0.221 5.848 1.00 88.50 116 HIS A C 1
ATOM 878 O O . HIS A 1 116 ? 0.544 -0.988 6.047 1.00 88.50 116 HIS A O 1
ATOM 884 N N . GLU A 1 117 ? 0.995 1.077 6.816 1.00 85.50 117 GLU A N 1
ATOM 885 C CA . GLU A 1 117 ? 1.356 0.659 8.181 1.00 85.50 117 GLU A CA 1
ATOM 886 C C . GLU A 1 117 ? 0.234 -0.159 8.842 1.00 85.50 117 GLU A C 1
ATOM 888 O O . GLU A 1 117 ? 0.482 -1.208 9.439 1.00 85.50 117 GLU A O 1
ATOM 893 N N . THR A 1 118 ? -1.024 0.269 8.671 1.00 83.75 118 THR A N 1
ATOM 894 C CA . THR A 1 118 ? -2.195 -0.458 9.191 1.00 83.75 118 THR A CA 1
ATOM 895 C C . THR A 1 118 ? -2.320 -1.853 8.574 1.00 83.75 118 THR A C 1
ATOM 897 O O . THR A 1 118 ? -2.648 -2.808 9.277 1.00 83.75 118 THR A O 1
ATOM 900 N N . LEU A 1 119 ? -2.094 -1.991 7.265 1.00 87.94 119 LEU A N 1
ATOM 901 C CA . LEU A 1 119 ? -2.247 -3.263 6.554 1.00 87.94 119 LEU A CA 1
ATOM 902 C C . LEU A 1 119 ? -1.132 -4.258 6.874 1.00 87.94 119 LEU A C 1
ATOM 904 O O . LEU A 1 119 ? -1.421 -5.449 7.014 1.00 87.94 119 LEU A O 1
ATOM 908 N N . VAL A 1 120 ? 0.101 -3.776 7.040 1.00 85.75 120 VAL A N 1
ATOM 909 C CA . VAL A 1 120 ? 1.233 -4.604 7.477 1.00 85.75 120 VAL A CA 1
ATOM 910 C C . VAL A 1 120 ? 1.016 -5.074 8.915 1.00 85.75 120 VAL A C 1
ATOM 912 O O . VAL A 1 120 ? 1.080 -6.273 9.183 1.00 85.75 120 VAL A O 1
ATOM 915 N N . ALA A 1 121 ? 0.641 -4.171 9.830 1.00 82.88 121 ALA A N 1
ATOM 916 C CA . ALA A 1 121 ? 0.325 -4.530 11.215 1.00 82.88 121 ALA A CA 1
ATOM 917 C C . ALA A 1 121 ? -0.848 -5.525 11.313 1.00 82.88 121 ALA A C 1
ATOM 919 O O . ALA A 1 121 ? -0.850 -6.416 12.162 1.00 82.88 121 ALA A O 1
ATOM 920 N N . ALA A 1 122 ? -1.829 -5.413 10.413 1.00 81.62 122 ALA A N 1
ATOM 921 C CA . ALA A 1 122 ? -2.958 -6.335 10.312 1.00 81.62 122 ALA A CA 1
ATOM 922 C C . ALA A 1 122 ? -2.640 -7.645 9.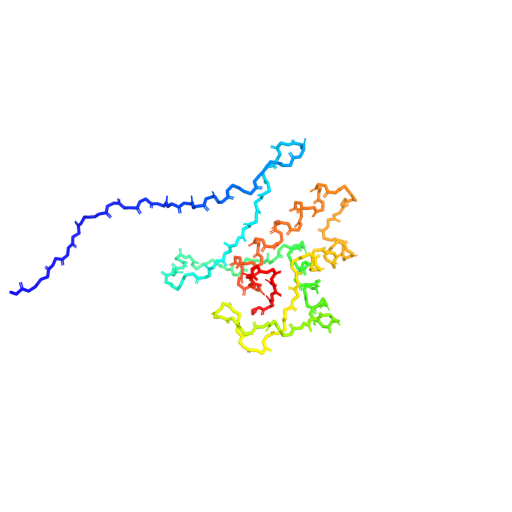562 1.00 81.62 122 ALA A C 1
ATOM 924 O O . ALA A 1 122 ? -3.550 -8.459 9.380 1.00 81.62 122 ALA A O 1
ATOM 925 N N . LYS A 1 123 ? -1.392 -7.850 9.111 1.00 86.50 123 LYS A N 1
ATOM 926 C CA . LYS A 1 123 ? -0.945 -9.009 8.318 1.00 86.50 123 LYS A CA 1
ATOM 927 C C . LYS A 1 123 ? -1.811 -9.256 7.073 1.00 86.50 123 LYS A C 1
ATOM 929 O O . LYS A 1 123 ? -2.150 -10.392 6.761 1.00 86.50 123 LYS A O 1
ATOM 934 N N . LYS A 1 124 ? -2.232 -8.182 6.397 1.00 87.75 124 LYS A N 1
ATOM 935 C CA . LYS A 1 124 ? -3.015 -8.235 5.144 1.00 87.75 124 LYS A CA 1
ATOM 936 C C . LYS A 1 124 ? -2.179 -7.987 3.898 1.00 87.75 124 LYS A C 1
ATOM 938 O O . LYS A 1 124 ? -2.593 -8.348 2.799 1.00 87.75 124 LYS A O 1
ATOM 943 N N . VAL A 1 125 ? -1.037 -7.336 4.077 1.00 88.69 125 VAL A N 1
ATOM 944 C CA . VAL A 1 125 ? -0.094 -6.986 3.021 1.00 88.69 125 VAL A CA 1
ATOM 945 C C . VAL A 1 125 ? 1.309 -7.258 3.536 1.00 88.69 125 VAL A C 1
ATOM 947 O O . VAL A 1 125 ? 1.600 -6.991 4.702 1.00 88.69 125 VAL A O 1
ATOM 950 N N . ALA A 1 126 ? 2.160 -7.770 2.657 1.00 87.56 126 ALA A N 1
ATOM 951 C CA . ALA A 1 126 ? 3.594 -7.859 2.864 1.00 87.56 126 ALA A CA 1
ATOM 952 C C . ALA A 1 126 ? 4.305 -7.070 1.764 1.00 87.56 126 ALA A C 1
ATOM 954 O O . ALA A 1 126 ? 3.814 -6.966 0.637 1.00 87.56 126 ALA A O 1
ATOM 955 N N . ALA A 1 127 ? 5.448 -6.495 2.117 1.00 85.31 127 ALA A N 1
ATOM 956 C CA . ALA A 1 127 ? 6.265 -5.705 1.216 1.00 85.31 127 ALA A CA 1
ATOM 957 C C . ALA A 1 127 ? 7.725 -6.138 1.341 1.00 85.31 127 ALA A C 1
ATOM 959 O O . ALA A 1 127 ? 8.242 -6.328 2.440 1.00 85.31 127 ALA A O 1
ATOM 960 N N . TRP A 1 128 ? 8.382 -6.270 0.197 1.00 84.25 128 TRP A N 1
ATOM 961 C CA . TRP A 1 128 ? 9.813 -6.485 0.073 1.00 84.25 128 TRP A CA 1
ATOM 962 C C . TRP A 1 128 ? 10.292 -5.700 -1.135 1.00 84.25 128 TRP A C 1
ATOM 964 O O . TRP A 1 128 ? 9.891 -6.012 -2.254 1.00 84.25 128 TRP A O 1
ATOM 974 N N . GLU A 1 129 ? 11.102 -4.665 -0.915 1.00 77.88 129 GLU A N 1
ATOM 975 C CA . GLU A 1 129 ? 11.415 -3.677 -1.946 1.00 77.88 129 GLU A CA 1
ATOM 976 C C . GLU A 1 129 ? 11.893 -4.313 -3.265 1.00 77.88 129 GLU A C 1
ATOM 978 O O . GLU A 1 129 ? 12.746 -5.205 -3.254 1.00 77.88 129 GLU A O 1
ATOM 983 N N . PRO A 1 130 ? 11.358 -3.863 -4.419 1.00 87.00 130 PRO A N 1
ATOM 984 C CA . PRO A 1 130 ? 10.316 -2.836 -4.610 1.00 87.00 130 PRO A CA 1
ATOM 985 C C . PRO A 1 130 ? 8.866 -3.365 -4.542 1.00 87.00 130 PRO A C 1
ATOM 987 O O . PRO A 1 130 ? 7.921 -2.615 -4.799 1.00 87.00 130 PRO A O 1
ATOM 990 N N . TYR A 1 131 ? 8.677 -4.647 -4.251 1.00 88.75 131 TYR A N 1
ATOM 991 C CA . TYR A 1 131 ? 7.435 -5.391 -4.422 1.00 88.75 131 TYR A CA 1
ATOM 992 C C . TYR A 1 131 ? 6.517 -5.368 -3.196 1.00 88.75 131 TYR A C 1
ATOM 994 O O . TYR A 1 131 ? 6.951 -5.303 -2.049 1.00 88.75 131 TYR A O 1
ATOM 1002 N N . VAL A 1 132 ? 5.217 -5.471 -3.455 1.00 90.44 132 VAL A N 1
ATOM 1003 C CA . VAL A 1 132 ? 4.151 -5.584 -2.460 1.00 90.44 132 VAL A CA 1
ATOM 1004 C C . VAL A 1 132 ? 3.109 -6.602 -2.929 1.00 90.44 132 VAL A C 1
ATOM 1006 O O . VAL A 1 132 ? 2.813 -6.691 -4.125 1.00 90.44 132 VAL A O 1
ATOM 1009 N N . TRP A 1 133 ? 2.577 -7.395 -1.996 1.00 92.25 133 TRP A N 1
ATOM 1010 C CA . TRP A 1 133 ? 1.579 -8.432 -2.269 1.00 92.25 133 TRP A CA 1
ATOM 1011 C C . TRP A 1 133 ? 0.598 -8.642 -1.114 1.00 92.25 133 TRP A C 1
ATOM 1013 O O . TRP A 1 133 ? 0.833 -8.238 0.027 1.00 92.25 133 TRP A O 1
ATOM 1023 N N . ASN A 1 134 ? -0.526 -9.286 -1.427 1.00 89.50 134 ASN A N 1
ATOM 1024 C CA . ASN A 1 134 ? -1.524 -9.702 -0.446 1.00 89.50 134 ASN A CA 1
ATOM 1025 C C . ASN A 1 134 ? -1.067 -10.948 0.326 1.00 89.50 134 ASN A C 1
ATOM 1027 O O . ASN A 1 134 ? -0.517 -11.874 -0.271 1.00 89.50 134 ASN A O 1
ATOM 1031 N N . VAL A 1 135 ? -1.356 -10.970 1.631 1.00 85.06 135 VAL A N 1
ATOM 1032 C CA . VAL A 1 135 ? -1.104 -12.096 2.552 1.00 85.06 135 VAL A CA 1
ATOM 1033 C C . VAL A 1 135 ? -2.412 -12.768 2.951 1.00 85.06 135 VAL A C 1
ATOM 1035 O O . VAL A 1 135 ? -3.419 -12.040 3.141 1.00 85.06 135 VAL A O 1
#

Sequence (135 aa):
MKDGPQDDEFASRLEVVEIGIDDDGDKITSCVIVPVDGLEASRKDKAARLTKGAKIALAALQEAIGECGDIPPASNHIPAGVKCVTQERWRDYAYRQGISGSDEPRARQLAFRRAHETLVAAKKVAAWEPYVWNV

Secondary structure (DSSP, 8-state):
--------------------B-TTS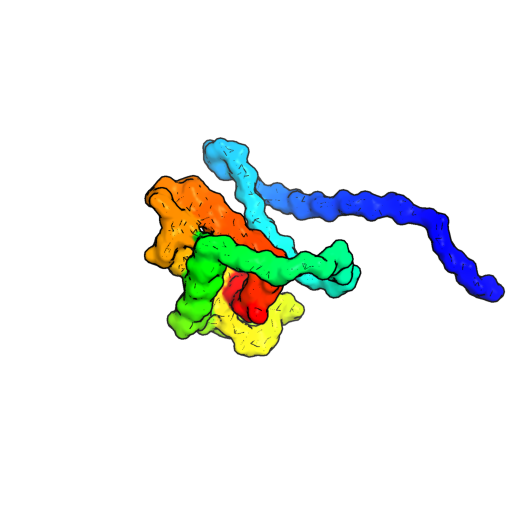-B---------S----------PPPPHHHHHHHHHHHHHHHHH-B-PSPBTTB-TT--BEEHHHHHHHHHHTTSSSS--HHHHHHHHHHHHHHHHHTTSEEEETTEEEE-

pLDDT: mean 71.18, std 23.85, range [31.94, 96.31]

Radius of gyration: 18.09 Å; Cα contacts (8 Å, |Δi|>4): 149; chains: 1; bounding box: 38×51×48 Å